Protein AF-A0A350CRC6-F1 (afdb_monomer)

Structure (mmCIF, N/CA/C/O backbone):
data_AF-A0A350CRC6-F1
#
_entry.id   AF-A0A350CRC6-F1
#
loop_
_atom_site.group_PDB
_atom_site.id
_atom_site.type_symbol
_atom_site.label_atom_id
_atom_site.label_alt_id
_atom_site.label_comp_id
_atom_site.label_asym_id
_atom_site.label_entity_id
_atom_site.label_seq_id
_atom_site.pdbx_PDB_ins_code
_atom_site.Cartn_x
_atom_site.Cartn_y
_atom_site.Cartn_z
_atom_site.occupancy
_atom_site.B_iso_or_equiv
_atom_site.auth_seq_id
_atom_site.auth_comp_id
_atom_site.auth_asym_id
_atom_site.auth_atom_id
_atom_site.pdbx_PDB_model_num
ATOM 1 N N . MET A 1 1 ? -88.390 -24.086 -0.305 1.00 42.81 1 MET A N 1
ATOM 2 C CA . MET A 1 1 ? -87.453 -24.826 0.565 1.00 42.81 1 MET A CA 1
ATOM 3 C C . MET A 1 1 ? -86.298 -23.894 0.913 1.00 42.81 1 MET A C 1
ATOM 5 O O . MET A 1 1 ? -85.610 -23.472 -0.008 1.00 42.81 1 MET A O 1
ATOM 9 N N . PRO A 1 2 ? -86.151 -23.482 2.181 1.00 53.88 2 PRO A N 1
ATOM 10 C CA . PRO A 1 2 ? -85.026 -22.681 2.658 1.00 53.88 2 PRO A CA 1
ATOM 11 C C . PRO A 1 2 ? -83.908 -23.596 3.185 1.00 53.88 2 PRO A C 1
ATOM 13 O O . PRO A 1 2 ? -84.207 -24.706 3.604 1.00 53.88 2 PRO A O 1
ATOM 16 N N . THR A 1 3 ? -82.658 -23.123 3.204 1.00 46.41 3 THR A N 1
ATOM 17 C CA . THR A 1 3 ? -81.797 -23.091 4.408 1.00 46.41 3 THR A CA 1
ATOM 18 C C . THR A 1 3 ? -80.427 -22.516 4.060 1.00 46.41 3 THR A C 1
ATOM 20 O O . THR A 1 3 ? -79.622 -23.152 3.386 1.00 46.41 3 THR A O 1
ATOM 23 N N . ALA A 1 4 ? -80.159 -21.324 4.589 1.00 49.00 4 ALA A N 1
ATOM 24 C CA . ALA A 1 4 ? -78.817 -20.873 4.919 1.00 49.00 4 ALA A CA 1
ATOM 25 C C . ALA A 1 4 ? -78.277 -21.701 6.096 1.00 49.00 4 ALA A C 1
ATOM 27 O O . ALA A 1 4 ? -79.049 -22.094 6.975 1.00 49.00 4 ALA A O 1
ATOM 28 N N . ARG A 1 5 ? -76.959 -21.917 6.161 1.00 48.06 5 ARG A N 1
ATOM 29 C CA . ARG A 1 5 ? -76.282 -22.290 7.409 1.00 48.06 5 ARG A CA 1
ATOM 30 C C . ARG A 1 5 ? -74.818 -21.855 7.388 1.00 48.06 5 ARG A C 1
ATOM 32 O O . ARG A 1 5 ? -74.027 -22.304 6.568 1.00 48.06 5 ARG A O 1
ATOM 39 N N . HIS A 1 6 ? -74.518 -20.944 8.306 1.00 45.22 6 HIS A N 1
ATOM 40 C CA . HIS A 1 6 ? -73.196 -20.453 8.662 1.00 45.22 6 HIS A CA 1
ATOM 41 C C . HIS A 1 6 ? -72.329 -21.564 9.263 1.00 45.22 6 HIS A C 1
ATOM 43 O O . HIS A 1 6 ? -72.823 -22.351 10.070 1.00 45.22 6 HIS A O 1
ATOM 49 N N . LEU A 1 7 ? -71.028 -21.540 8.968 1.00 52.78 7 LEU A N 1
ATOM 50 C CA . LEU A 1 7 ? -70.006 -22.129 9.829 1.00 52.78 7 LEU A CA 1
ATOM 51 C C . LEU A 1 7 ? -68.903 -21.098 10.089 1.00 52.78 7 LEU A C 1
ATOM 53 O O . LEU A 1 7 ? -68.236 -20.604 9.185 1.00 52.78 7 LEU A O 1
ATOM 57 N N . ILE A 1 8 ? -68.813 -20.764 11.370 1.00 52.91 8 ILE A N 1
ATOM 58 C CA . ILE A 1 8 ? -67.805 -19.980 12.078 1.00 52.91 8 ILE A CA 1
ATOM 59 C C . ILE A 1 8 ? -66.599 -20.890 12.352 1.00 52.91 8 ILE A C 1
ATOM 61 O O . ILE A 1 8 ? -66.823 -22.019 12.778 1.00 52.91 8 ILE A O 1
ATOM 65 N N . ALA A 1 9 ? -65.370 -20.391 12.167 1.00 47.06 9 ALA A N 1
ATOM 66 C CA . ALA A 1 9 ? -64.111 -20.748 12.864 1.00 47.06 9 ALA A CA 1
ATOM 67 C C . ALA A 1 9 ? -62.926 -20.311 11.974 1.00 47.06 9 ALA A C 1
ATOM 69 O O . ALA A 1 9 ? -63.007 -20.442 10.762 1.00 47.06 9 ALA A O 1
ATOM 70 N N . CYS A 1 10 ? -61.779 -19.816 12.431 1.00 43.56 10 CYS A N 1
ATOM 71 C CA . CYS A 1 10 ? -61.240 -19.529 13.753 1.00 43.56 10 CYS A CA 1
ATOM 72 C C . CYS A 1 10 ? -60.059 -18.559 13.540 1.00 43.56 10 CYS A C 1
ATOM 74 O O . CYS A 1 10 ? -59.407 -18.590 12.497 1.00 43.56 10 CYS A O 1
ATOM 76 N N . CYS A 1 11 ? -59.785 -17.720 14.538 1.00 46.03 11 CYS A N 1
ATOM 77 C CA . CYS A 1 11 ? -58.625 -16.836 14.630 1.00 46.03 11 CYS A CA 1
ATOM 78 C C . CYS A 1 11 ? -57.295 -17.508 14.259 1.00 46.03 11 CYS A C 1
ATOM 80 O O . CYS A 1 11 ? -56.948 -18.524 14.853 1.00 46.03 11 CYS A O 1
ATOM 82 N N . PHE A 1 12 ? -56.479 -16.826 13.453 1.00 49.41 12 PHE A N 1
ATOM 83 C CA . PHE A 1 12 ? -55.026 -16.841 13.629 1.00 49.41 12 PHE A CA 1
ATOM 84 C C . PHE A 1 12 ? -54.497 -15.408 13.595 1.00 49.41 12 PHE A C 1
ATOM 86 O O . PHE A 1 12 ? -54.280 -14.804 12.547 1.00 49.41 12 PHE A O 1
ATOM 93 N N . VAL A 1 13 ? -54.314 -14.858 14.795 1.00 49.09 13 VAL A N 1
ATOM 94 C CA . VAL A 1 13 ? -53.433 -13.717 15.033 1.00 49.09 13 VAL A CA 1
ATOM 95 C C . VAL A 1 13 ? -52.016 -14.218 14.783 1.00 49.09 13 VAL A C 1
ATOM 97 O O . VAL A 1 13 ? -51.554 -15.102 15.500 1.00 49.09 13 VAL A O 1
ATOM 100 N N . THR A 1 14 ? -51.324 -13.658 13.791 1.00 57.31 14 THR A N 1
ATOM 101 C CA . THR A 1 14 ? -49.872 -13.837 13.681 1.00 57.31 14 THR A CA 1
ATOM 102 C C . THR A 1 14 ? -49.213 -12.485 13.872 1.00 57.31 14 THR A C 1
ATOM 104 O O . THR A 1 14 ? -49.192 -11.632 12.990 1.00 57.31 14 THR A O 1
ATOM 107 N N . LEU A 1 15 ? -48.738 -12.294 15.097 1.00 48.31 15 LEU A N 1
ATOM 108 C CA . LEU A 1 15 ? -47.828 -11.242 15.502 1.00 48.31 15 LEU A CA 1
ATOM 109 C C . LEU A 1 15 ? -46.443 -11.598 14.928 1.00 48.31 15 LEU A C 1
ATOM 111 O O . LEU A 1 15 ? -45.866 -12.606 15.330 1.00 48.31 15 LEU A O 1
ATOM 115 N N . CYS A 1 16 ? -45.889 -10.793 14.022 1.00 45.56 16 CYS A N 1
ATOM 116 C CA . CYS A 1 16 ? -44.450 -10.813 13.749 1.00 45.56 16 CYS A CA 1
ATOM 117 C C . CYS A 1 16 ? -43.874 -9.438 14.076 1.00 45.56 16 CYS A C 1
ATOM 119 O O . CYS A 1 16 ? -44.222 -8.422 13.480 1.00 45.56 16 CYS A O 1
ATOM 121 N N . ALA A 1 17 ? -43.047 -9.448 15.113 1.00 48.53 17 ALA A N 1
ATOM 122 C CA . ALA A 1 17 ? -42.423 -8.307 15.738 1.00 48.53 17 ALA A CA 1
ATOM 123 C C . ALA A 1 17 ? -41.385 -7.622 14.834 1.00 48.53 17 ALA A C 1
ATOM 125 O O . ALA A 1 17 ? -40.714 -8.267 14.033 1.00 48.53 17 ALA A O 1
ATOM 126 N N . PHE A 1 18 ? -41.254 -6.310 15.047 1.00 42.28 18 PHE A N 1
ATOM 127 C CA . PHE A 1 18 ? -40.023 -5.516 15.020 1.00 42.28 18 PHE A CA 1
ATOM 128 C C . PHE A 1 18 ? -38.843 -6.088 14.220 1.00 42.28 18 PHE A C 1
ATOM 130 O O . PHE A 1 18 ? -38.007 -6.826 14.740 1.00 42.28 18 PHE A O 1
ATOM 137 N N . GLY A 1 19 ? -38.682 -5.598 12.991 1.00 40.09 19 GLY A N 1
ATOM 138 C CA . GLY A 1 19 ? -37.370 -5.526 12.361 1.00 40.09 19 GLY A CA 1
ATOM 139 C C . GLY A 1 19 ? -36.554 -4.420 13.023 1.00 40.09 19 GLY A C 1
ATOM 140 O O . GLY A 1 19 ? -36.492 -3.306 12.512 1.00 40.09 19 GLY A O 1
ATOM 141 N N . ALA A 1 20 ? -35.949 -4.709 14.176 1.00 43.44 20 ALA A N 1
ATOM 142 C CA . ALA A 1 20 ? -34.815 -3.928 14.642 1.00 43.44 20 ALA A CA 1
ATOM 143 C C . ALA A 1 20 ? -33.724 -4.038 13.567 1.00 43.44 20 ALA A C 1
ATOM 145 O O . ALA A 1 20 ? -33.201 -5.125 13.317 1.00 43.44 20 ALA A O 1
ATOM 146 N N . THR A 1 21 ? -33.398 -2.934 12.897 1.00 46.88 21 THR A N 1
ATOM 147 C CA . THR A 1 21 ? -32.160 -2.834 12.123 1.00 46.88 21 THR A CA 1
ATOM 148 C C . THR A 1 21 ? -31.012 -3.118 13.079 1.00 46.88 21 THR A C 1
ATOM 150 O O . THR A 1 21 ? -30.706 -2.300 13.947 1.00 46.88 21 THR A O 1
ATOM 153 N N . ALA A 1 22 ? -30.424 -4.308 12.961 1.00 45.09 22 ALA A N 1
ATOM 154 C CA . ALA A 1 22 ? -29.220 -4.665 13.688 1.00 45.09 22 ALA A CA 1
ATOM 155 C C . ALA A 1 22 ? -28.143 -3.592 13.438 1.00 45.09 22 ALA A C 1
ATOM 157 O O . ALA A 1 22 ? -28.049 -3.081 12.314 1.00 45.09 22 ALA A O 1
ATOM 158 N N . PRO A 1 23 ? -27.325 -3.240 14.447 1.00 45.81 23 PRO A N 1
ATOM 159 C CA . PRO A 1 23 ? -26.147 -2.423 14.206 1.00 45.81 23 PRO A CA 1
ATOM 160 C C . PRO A 1 23 ? -25.301 -3.099 13.124 1.00 45.81 23 PRO A C 1
ATOM 162 O O . PRO A 1 23 ? -25.180 -4.328 13.094 1.00 45.81 23 PRO A O 1
ATOM 165 N N . ALA A 1 24 ? -24.769 -2.292 12.204 1.00 48.38 24 ALA A N 1
ATOM 166 C CA . ALA A 1 24 ? -23.907 -2.761 11.129 1.00 48.38 24 ALA A CA 1
ATOM 167 C C . ALA A 1 24 ? -22.849 -3.738 11.686 1.00 48.38 24 ALA A C 1
ATOM 169 O O . ALA A 1 24 ? -22.313 -3.484 12.770 1.00 48.38 24 ALA A O 1
ATOM 170 N N . PRO A 1 25 ? -22.561 -4.857 10.992 1.00 47.09 25 PRO A N 1
ATOM 171 C CA . PRO A 1 25 ? -21.554 -5.808 11.452 1.00 47.09 25 PRO A CA 1
ATOM 172 C C . PRO A 1 25 ? -20.245 -5.061 11.707 1.00 47.09 25 PRO A C 1
ATOM 174 O O . PRO A 1 25 ? -19.912 -4.159 10.935 1.00 47.09 25 PRO A O 1
ATOM 177 N N . ALA A 1 26 ? -19.550 -5.407 12.799 1.00 48.25 26 ALA A N 1
ATOM 178 C CA . ALA A 1 26 ? -18.349 -4.695 13.225 1.00 48.25 26 ALA A CA 1
ATOM 179 C C . ALA A 1 26 ? -17.409 -4.530 12.027 1.00 48.25 26 ALA A C 1
ATOM 181 O O . ALA A 1 26 ? -17.195 -5.458 11.260 1.00 48.25 26 ALA A O 1
ATOM 182 N N . ALA A 1 27 ? -16.934 -3.320 11.784 1.00 55.94 27 ALA A N 1
ATOM 183 C CA . ALA A 1 27 ? -15.972 -3.092 10.723 1.00 55.94 27 ALA A CA 1
ATOM 184 C C . ALA A 1 27 ? -14.705 -3.922 10.990 1.00 55.94 27 ALA A C 1
ATOM 186 O O . ALA A 1 27 ? -14.343 -4.158 12.143 1.00 55.94 27 ALA A O 1
ATOM 187 N N . GLU A 1 28 ? -14.012 -4.356 9.940 1.00 67.06 28 GLU A N 1
ATOM 188 C CA . GLU A 1 28 ? -12.645 -4.842 10.115 1.00 67.06 28 GLU A CA 1
ATOM 189 C C . GLU A 1 28 ? -11.791 -3.669 10.604 1.00 67.06 28 GLU A C 1
ATOM 191 O O . GLU A 1 28 ? -11.763 -2.605 9.974 1.00 67.06 28 GLU A O 1
ATOM 196 N N . TRP A 1 29 ? -11.172 -3.840 11.772 1.00 78.38 29 TRP A N 1
ATOM 197 C CA . TRP A 1 29 ? -10.333 -2.824 12.392 1.00 78.38 29 TRP A CA 1
ATOM 198 C C . TRP A 1 29 ? -8.881 -3.214 12.223 1.00 78.38 29 TRP A C 1
ATOM 200 O O . TRP A 1 29 ? -8.439 -4.253 12.713 1.00 78.38 29 TRP A O 1
ATOM 210 N N . VAL A 1 30 ? -8.130 -2.350 11.553 1.00 86.50 30 VAL A N 1
ATOM 211 C CA . VAL A 1 30 ? -6.687 -2.511 11.416 1.00 86.50 30 VAL A CA 1
ATOM 212 C C . VAL A 1 30 ? -6.004 -1.485 12.301 1.00 86.50 30 VAL A C 1
ATOM 214 O O . VAL A 1 30 ? -6.309 -0.294 12.260 1.00 86.50 30 VAL A O 1
ATOM 217 N N . SER A 1 31 ? -5.083 -1.957 13.135 1.00 93.25 31 SER A N 1
ATOM 218 C CA . SER A 1 31 ? -4.251 -1.109 13.985 1.00 9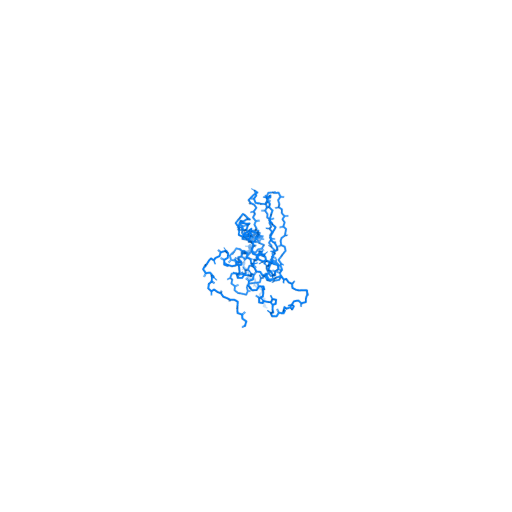3.25 31 SER A CA 1
ATOM 219 C C . SER A 1 31 ? -3.501 -0.094 13.125 1.00 93.25 31 SER A C 1
ATOM 221 O O . SER A 1 31 ? -2.698 -0.464 12.261 1.00 93.25 31 SER A O 1
ATOM 223 N N . TYR A 1 32 ? -3.730 1.199 13.372 1.00 95.38 32 TYR A N 1
ATOM 224 C CA . TYR A 1 32 ? -2.997 2.244 12.663 1.00 95.38 32 TYR A CA 1
ATOM 225 C C . TYR A 1 32 ? -1.496 2.151 12.951 1.00 95.38 32 TYR A C 1
ATOM 227 O O . TYR A 1 32 ? -0.689 2.426 12.069 1.00 95.38 32 TYR A O 1
ATOM 235 N N . ARG A 1 33 ? -1.093 1.721 14.156 1.00 95.81 33 ARG A N 1
ATOM 236 C CA . ARG A 1 33 ? 0.327 1.553 14.500 1.00 95.81 33 ARG A CA 1
ATOM 237 C C . ARG A 1 33 ? 0.999 0.483 13.656 1.00 95.81 33 ARG A C 1
ATOM 239 O O . ARG A 1 33 ? 2.136 0.686 13.232 1.00 95.81 33 ARG A O 1
ATOM 246 N N . ASP A 1 34 ? 0.315 -0.625 13.405 1.00 95.25 34 ASP A N 1
ATOM 247 C CA . ASP A 1 34 ? 0.878 -1.716 12.610 1.00 95.25 34 ASP A CA 1
ATOM 248 C C . ASP A 1 34 ? 0.919 -1.340 11.129 1.00 95.25 34 ASP A C 1
ATOM 250 O O . ASP A 1 34 ? 1.958 -1.509 10.488 1.00 95.25 34 ASP A O 1
ATOM 254 N N . ALA A 1 35 ? -0.137 -0.695 10.620 1.00 95.50 35 ALA A N 1
ATOM 255 C CA . ALA A 1 35 ? -0.120 -0.099 9.286 1.00 95.50 35 ALA A CA 1
ATOM 256 C C . ALA A 1 35 ? 1.008 0.940 9.147 1.00 95.50 35 ALA A C 1
ATOM 258 O O . ALA A 1 35 ? 1.782 0.882 8.198 1.00 95.50 35 ALA A O 1
ATOM 259 N N . TYR A 1 36 ? 1.180 1.834 10.125 1.00 96.81 36 TYR A N 1
ATOM 260 C CA . TYR A 1 36 ? 2.248 2.835 10.145 1.00 96.81 36 TYR A CA 1
ATOM 261 C C . TYR A 1 36 ? 3.629 2.188 10.103 1.00 96.81 36 TYR A C 1
ATOM 263 O O . TYR A 1 36 ? 4.471 2.580 9.296 1.00 96.81 36 TYR A O 1
ATOM 271 N N . ARG A 1 37 ? 3.867 1.176 10.945 1.00 95.81 37 ARG A N 1
ATOM 272 C CA . ARG A 1 37 ? 5.136 0.438 10.969 1.00 95.81 37 ARG A CA 1
ATOM 273 C C . ARG A 1 37 ? 5.424 -0.230 9.632 1.00 95.81 37 ARG A C 1
ATOM 275 O O . ARG A 1 37 ? 6.575 -0.211 9.218 1.00 95.81 37 ARG A O 1
ATOM 282 N N . ALA A 1 38 ? 4.410 -0.771 8.962 1.00 94.81 38 ALA A N 1
ATOM 283 C CA . ALA A 1 38 ? 4.569 -1.388 7.651 1.00 94.81 38 ALA A CA 1
ATOM 284 C C . ALA A 1 38 ? 4.795 -0.349 6.534 1.00 94.81 38 ALA A C 1
ATOM 286 O O . ALA A 1 38 ? 5.636 -0.549 5.660 1.00 94.81 38 ALA A O 1
ATOM 287 N N . MET A 1 39 ? 4.093 0.787 6.579 1.00 96.12 39 MET A N 1
ATOM 288 C CA . MET A 1 39 ? 4.169 1.836 5.556 1.00 96.12 39 MET A CA 1
ATOM 289 C C . MET A 1 39 ? 5.456 2.668 5.648 1.00 96.12 39 MET A C 1
ATOM 291 O O . MET A 1 39 ? 6.053 2.980 4.617 1.00 96.12 39 MET A O 1
ATOM 295 N N . VAL A 1 40 ? 5.936 2.979 6.861 1.00 96.69 40 VAL A N 1
ATOM 296 C CA . VAL A 1 40 ? 7.129 3.826 7.078 1.00 96.69 40 VAL A CA 1
ATOM 297 C C . VAL A 1 40 ? 8.423 3.187 6.558 1.00 96.69 40 VAL A C 1
ATOM 299 O O . VAL A 1 40 ? 9.415 3.881 6.349 1.00 96.69 40 VAL A O 1
ATOM 302 N N . VAL A 1 41 ? 8.439 1.870 6.326 1.00 96.56 41 VAL A N 1
ATOM 303 C CA . VAL A 1 41 ? 9.603 1.169 5.758 1.00 96.56 41 VAL A CA 1
ATOM 304 C C . VAL A 1 41 ? 9.948 1.706 4.368 1.00 96.56 41 VAL A C 1
ATOM 306 O O . VAL A 1 41 ? 11.124 1.877 4.059 1.00 96.56 41 VAL A O 1
ATOM 309 N N . PHE A 1 42 ? 8.941 2.047 3.560 1.00 97.44 42 PHE A N 1
ATOM 310 C CA . PHE A 1 42 ? 9.143 2.667 2.247 1.00 97.44 42 PHE A CA 1
ATOM 311 C C . PHE A 1 42 ? 9.760 4.069 2.346 1.00 97.44 42 PHE A C 1
ATOM 313 O O . PHE A 1 42 ? 10.580 4.456 1.514 1.00 97.44 42 PHE A O 1
ATOM 320 N N . GLU A 1 43 ? 9.443 4.818 3.404 1.00 95.69 43 GLU A N 1
ATOM 321 C CA . GLU A 1 43 ? 10.075 6.119 3.638 1.00 95.69 43 GLU A CA 1
ATOM 322 C C . GLU A 1 43 ? 11.537 6.003 4.047 1.00 95.69 43 GLU A C 1
ATOM 324 O O . GLU A 1 43 ? 12.358 6.819 3.636 1.00 95.69 43 GLU A O 1
ATOM 329 N N . LYS A 1 44 ? 11.872 4.950 4.794 1.00 96.81 44 LYS A N 1
ATOM 330 C CA . LYS A 1 44 ? 13.243 4.650 5.224 1.00 96.81 44 LYS A CA 1
ATOM 331 C C . LYS A 1 44 ? 14.107 4.032 4.126 1.00 96.81 44 LYS A C 1
ATOM 333 O O . LYS A 1 44 ? 15.322 3.943 4.297 1.00 96.81 44 LYS A O 1
ATOM 338 N N . TYR A 1 45 ? 13.508 3.582 3.026 1.00 97.69 45 TYR A N 1
ATOM 339 C CA . TYR A 1 45 ? 14.250 3.024 1.906 1.00 97.69 45 TYR A CA 1
ATOM 340 C C . TYR A 1 45 ? 15.079 4.117 1.222 1.00 97.69 45 TYR A C 1
ATOM 342 O O . TYR A 1 45 ? 14.534 5.058 0.651 1.00 97.69 45 TYR A O 1
ATOM 350 N N . GLY A 1 46 ? 16.405 3.976 1.284 1.00 97.56 46 GLY A N 1
ATOM 351 C CA . GLY A 1 46 ? 17.357 4.931 0.706 1.00 97.56 46 GLY A CA 1
ATOM 352 C C . GLY A 1 46 ? 17.665 4.719 -0.779 1.00 97.56 46 GLY A C 1
ATOM 353 O O . GLY A 1 46 ? 18.498 5.436 -1.324 1.00 97.56 46 GLY A O 1
ATOM 354 N N . GLY A 1 47 ? 17.055 3.721 -1.428 1.00 97.75 47 GLY A N 1
ATOM 355 C CA . GLY A 1 47 ? 17.228 3.494 -2.863 1.00 97.75 47 GLY A CA 1
ATOM 356 C C . GLY A 1 47 ? 16.290 4.348 -3.727 1.00 97.75 47 GLY A C 1
ATOM 357 O O . GLY A 1 47 ? 15.438 5.072 -3.203 1.00 97.75 47 GLY A O 1
ATOM 358 N N . PRO A 1 48 ? 16.418 4.269 -5.064 1.00 97.44 48 PRO A N 1
ATOM 359 C CA . PRO A 1 48 ? 15.572 5.032 -5.973 1.00 97.44 48 PRO A CA 1
ATOM 360 C C . PRO A 1 48 ? 14.103 4.616 -5.840 1.00 97.44 48 PRO A C 1
ATOM 362 O O . PRO A 1 48 ? 13.778 3.431 -5.904 1.00 97.44 48 PRO A O 1
ATOM 365 N N . LYS A 1 49 ? 13.221 5.604 -5.670 1.00 96.62 49 LYS A N 1
ATOM 366 C CA . LYS A 1 49 ? 11.768 5.411 -5.551 1.00 96.62 49 LYS A CA 1
ATOM 367 C C . LYS A 1 49 ? 10.951 6.423 -6.361 1.00 96.62 49 LYS A C 1
ATOM 369 O O . LYS A 1 49 ? 9.789 6.657 -6.074 1.00 96.62 49 LYS A O 1
ATOM 374 N N . ASN A 1 50 ? 11.562 7.057 -7.361 1.00 96.19 50 ASN A N 1
ATOM 375 C CA . ASN A 1 50 ? 10.940 8.103 -8.180 1.00 96.19 50 ASN A CA 1
ATOM 376 C C . ASN A 1 50 ? 10.043 7.570 -9.310 1.00 96.19 50 ASN A C 1
ATOM 378 O O . ASN A 1 50 ? 9.493 8.376 -10.050 1.00 96.19 50 ASN A O 1
ATOM 382 N N . GLN A 1 51 ? 9.928 6.249 -9.471 1.00 96.94 51 GLN A N 1
ATOM 383 C CA . GLN A 1 51 ? 9.014 5.591 -10.419 1.00 96.94 51 GLN A CA 1
ATOM 384 C C . GLN A 1 51 ? 7.967 4.716 -9.717 1.00 96.94 51 GLN A C 1
ATOM 386 O O . GLN A 1 51 ? 7.106 4.117 -10.362 1.00 96.94 51 GLN A O 1
ATOM 391 N N . ILE A 1 52 ? 8.038 4.620 -8.390 1.00 97.25 52 ILE A N 1
ATOM 392 C CA . ILE A 1 52 ? 7.171 3.774 -7.579 1.00 97.25 52 ILE A CA 1
ATOM 393 C C . ILE A 1 52 ? 6.583 4.571 -6.425 1.00 97.25 52 ILE A C 1
ATOM 395 O O . ILE A 1 52 ? 7.090 5.607 -6.014 1.00 97.25 52 ILE A O 1
ATOM 399 N N . GLN A 1 53 ? 5.495 4.062 -5.882 1.00 96.69 53 GLN A N 1
ATOM 400 C CA . GLN A 1 53 ? 4.770 4.668 -4.778 1.00 96.69 53 GLN A CA 1
ATOM 401 C C . GLN A 1 53 ? 4.192 3.567 -3.897 1.00 96.69 53 GLN A C 1
ATOM 403 O O . GLN A 1 53 ? 3.857 2.483 -4.386 1.00 96.69 53 GLN A O 1
ATOM 408 N N . ASN A 1 54 ? 4.068 3.859 -2.605 1.00 97.12 54 ASN A N 1
ATOM 409 C CA . ASN A 1 54 ? 3.471 2.961 -1.629 1.00 97.12 54 ASN A CA 1
ATOM 410 C C . ASN A 1 54 ? 2.089 3.470 -1.219 1.00 97.12 54 ASN A C 1
ATOM 412 O O . ASN A 1 54 ? 1.931 4.628 -0.839 1.00 97.12 54 ASN A O 1
ATOM 416 N N . HIS A 1 55 ? 1.106 2.580 -1.259 1.00 96.69 55 HIS A N 1
ATOM 417 C CA . HIS A 1 55 ? -0.278 2.849 -0.879 1.00 96.69 55 HIS A CA 1
ATOM 418 C C . HIS A 1 55 ? -0.757 1.830 0.132 1.00 96.69 55 HIS A C 1
ATOM 420 O O . HIS A 1 55 ? -0.217 0.729 0.232 1.00 96.69 55 HIS A O 1
ATOM 426 N N . LEU A 1 56 ? -1.824 2.170 0.839 1.00 95.94 56 LEU A N 1
ATOM 427 C CA . LEU A 1 56 ? -2.612 1.171 1.533 1.00 95.94 56 LEU A CA 1
ATOM 428 C C . LEU A 1 56 ? -3.660 0.630 0.560 1.00 95.94 56 LEU A C 1
ATOM 430 O O . LEU A 1 56 ? -4.351 1.407 -0.093 1.00 95.94 56 LEU A O 1
ATOM 434 N N . GLN A 1 57 ? -3.772 -0.688 0.447 1.00 95.56 57 GLN A N 1
ATOM 435 C CA . GLN A 1 57 ? -4.748 -1.344 -0.413 1.00 95.56 57 GLN A CA 1
ATOM 436 C C . GLN A 1 57 ? -5.714 -2.178 0.420 1.00 95.56 57 GLN A C 1
ATOM 438 O O . GLN A 1 57 ? -5.290 -3.075 1.150 1.00 95.56 57 GLN A O 1
ATOM 443 N N . VAL A 1 58 ? -7.005 -1.916 0.237 1.00 94.06 58 VAL A N 1
ATOM 444 C CA . VAL A 1 58 ? -8.102 -2.799 0.624 1.00 94.06 58 VAL A CA 1
ATOM 445 C C . VAL A 1 58 ? -8.331 -3.776 -0.523 1.00 94.06 58 VAL A C 1
ATOM 447 O O . VAL A 1 58 ? -8.676 -3.375 -1.633 1.00 94.06 58 VAL A O 1
ATOM 450 N N . ALA A 1 59 ? -8.108 -5.062 -0.276 1.00 91.69 59 ALA A N 1
ATOM 451 C CA . ALA A 1 59 ? -8.288 -6.113 -1.269 1.00 91.69 59 ALA A CA 1
ATOM 452 C C . ALA A 1 59 ? -9.293 -7.151 -0.758 1.00 91.69 59 ALA A C 1
ATOM 454 O O . ALA A 1 59 ? -9.215 -7.526 0.411 1.00 91.69 59 ALA A O 1
ATOM 455 N N . PRO A 1 60 ? -10.216 -7.649 -1.595 1.00 91.00 60 PRO A N 1
ATOM 456 C CA . PRO A 1 60 ? -11.065 -8.759 -1.200 1.00 91.00 60 PRO A CA 1
ATOM 457 C C . PRO A 1 60 ? -10.248 -10.037 -0.980 1.00 91.00 60 PRO A C 1
ATOM 459 O O . PRO A 1 60 ? -9.289 -10.303 -1.706 1.00 91.00 60 PRO A O 1
ATOM 462 N N . LEU A 1 61 ? -10.639 -10.840 0.009 1.00 88.56 61 LEU A N 1
ATOM 463 C CA . LEU A 1 61 ? -10.000 -12.128 0.305 1.00 88.56 61 LEU A CA 1
ATOM 464 C C . LEU A 1 61 ? -10.428 -13.232 -0.667 1.00 88.56 61 LEU A C 1
ATOM 466 O O . LEU A 1 61 ? -9.672 -14.168 -0.908 1.00 88.56 61 LEU A O 1
ATOM 470 N N . THR A 1 62 ? -11.633 -13.122 -1.228 1.00 86.31 62 THR A N 1
ATOM 471 C CA . THR A 1 62 ? -12.174 -14.059 -2.220 1.00 86.31 62 THR A CA 1
ATOM 472 C C . THR A 1 62 ? -12.469 -13.315 -3.525 1.00 86.31 62 THR A C 1
ATOM 474 O O . THR A 1 62 ? -13.003 -12.202 -3.473 1.00 86.31 62 THR A O 1
ATOM 477 N N . PRO A 1 63 ? -12.155 -13.895 -4.700 1.00 84.00 63 PRO A N 1
ATOM 478 C CA . PRO A 1 63 ? -12.545 -13.324 -5.986 1.00 84.00 63 PRO A CA 1
ATOM 479 C C . PRO A 1 63 ? -14.061 -13.079 -6.079 1.00 84.00 63 PRO A C 1
ATOM 481 O O . PRO A 1 63 ? -14.852 -13.831 -5.519 1.00 84.00 63 PRO A O 1
ATOM 484 N N . GLY A 1 64 ? -14.471 -12.037 -6.807 1.00 82.38 64 GLY A N 1
ATOM 485 C CA . GLY A 1 64 ? -15.887 -11.717 -7.048 1.00 82.38 64 GLY A CA 1
ATOM 486 C C . GLY A 1 64 ? -16.560 -10.849 -5.978 1.00 82.38 64 GLY A C 1
ATOM 487 O O . GLY A 1 64 ? -17.680 -10.391 -6.184 1.00 82.38 64 GLY A O 1
ATOM 488 N N . VAL A 1 65 ? -15.885 -10.562 -4.863 1.00 86.00 65 VAL A N 1
ATOM 489 C CA . VAL A 1 65 ? -16.371 -9.594 -3.871 1.00 86.00 65 VAL A CA 1
ATOM 490 C C . VAL A 1 65 ? -16.067 -8.167 -4.349 1.00 86.00 65 VAL A C 1
ATOM 492 O O . VAL A 1 65 ? -14.916 -7.821 -4.612 1.00 86.00 65 VAL A O 1
ATOM 495 N N . SER A 1 66 ? -17.108 -7.337 -4.457 1.00 85.88 66 SER A N 1
ATOM 496 C CA . SER A 1 66 ? -17.000 -5.956 -4.946 1.00 85.88 66 SER A CA 1
ATOM 497 C C . SER A 1 66 ? -16.441 -4.990 -3.892 1.00 85.88 66 SER A C 1
ATOM 499 O O . SER A 1 66 ? -16.771 -5.077 -2.707 1.00 85.88 66 SER A O 1
ATOM 501 N N . LEU A 1 67 ? -15.630 -4.031 -4.352 1.00 88.06 67 LEU A N 1
ATOM 502 C CA . LEU A 1 67 ? -15.152 -2.872 -3.585 1.00 88.06 67 LEU A CA 1
ATOM 503 C C . LEU A 1 67 ? -16.054 -1.638 -3.746 1.00 88.06 67 LEU A C 1
ATOM 505 O O . LEU A 1 67 ? -15.791 -0.601 -3.139 1.00 88.06 67 LEU A O 1
ATOM 509 N N . GLU A 1 68 ? -17.114 -1.723 -4.549 1.00 88.00 68 GLU A N 1
ATOM 510 C CA . GLU A 1 68 ? -18.017 -0.600 -4.786 1.00 88.00 68 GLU A CA 1
ATOM 511 C C . GLU A 1 68 ? -18.594 -0.077 -3.466 1.00 88.00 68 GLU A C 1
ATOM 513 O O . GLU A 1 68 ? -19.095 -0.849 -2.648 1.00 88.00 68 GLU A O 1
ATOM 518 N N . GLY A 1 69 ? -18.474 1.235 -3.237 1.00 87.44 69 GLY A N 1
ATOM 519 C CA . GLY A 1 69 ? -18.906 1.927 -2.018 1.00 87.44 69 GLY A CA 1
ATOM 520 C C . GLY A 1 69 ? -18.078 1.628 -0.758 1.00 87.44 69 GLY A C 1
ATOM 521 O O . GLY A 1 69 ? -18.487 2.035 0.337 1.00 87.44 69 GLY A O 1
ATOM 522 N N . ALA A 1 70 ? -16.974 0.880 -0.870 1.00 89.75 70 ALA A N 1
ATOM 523 C CA . ALA A 1 70 ? -16.064 0.652 0.245 1.00 89.75 70 ALA A CA 1
ATOM 524 C C . ALA A 1 70 ? -15.370 1.966 0.634 1.00 89.75 70 ALA A C 1
ATOM 526 O O . ALA A 1 70 ? -14.918 2.727 -0.218 1.00 89.75 70 ALA A O 1
ATOM 527 N N . GLN A 1 71 ? -15.302 2.237 1.932 1.00 92.06 71 GLN A N 1
ATOM 528 C CA . GLN A 1 71 ? -14.688 3.429 2.506 1.00 92.06 71 GLN A CA 1
ATOM 529 C C . GLN A 1 71 ? -13.844 3.017 3.698 1.00 92.06 71 GLN A C 1
ATOM 531 O O . GLN A 1 71 ? -14.316 2.297 4.585 1.00 92.06 71 GLN A O 1
ATOM 536 N N . LEU A 1 72 ? -12.605 3.495 3.711 1.00 94.62 72 LEU A N 1
ATOM 537 C CA . LEU A 1 72 ? -11.682 3.310 4.813 1.00 94.62 72 LEU A CA 1
ATOM 538 C C . LEU A 1 72 ? -11.618 4.612 5.610 1.00 94.62 72 LEU A C 1
ATOM 540 O O . LEU A 1 72 ? -11.372 5.673 5.052 1.00 94.62 72 LEU A O 1
ATOM 544 N N . THR A 1 73 ? -11.838 4.545 6.916 1.00 95.62 73 THR A N 1
ATOM 545 C CA . THR A 1 73 ? -11.766 5.716 7.798 1.00 95.62 73 THR A CA 1
ATOM 546 C C . THR A 1 73 ? -10.662 5.516 8.821 1.00 95.62 73 THR A C 1
ATOM 548 O O . THR A 1 73 ? -10.616 4.487 9.486 1.00 95.62 73 THR A O 1
ATOM 551 N N . LEU A 1 74 ? -9.793 6.507 8.992 1.00 96.00 74 LEU A N 1
ATOM 552 C CA . LEU A 1 74 ? -8.922 6.596 10.157 1.00 96.00 74 LEU A CA 1
ATOM 553 C C . LEU A 1 74 ? -9.717 7.186 11.324 1.00 96.00 74 LEU A C 1
ATOM 555 O O . LEU A 1 74 ? -10.193 8.315 11.226 1.00 96.00 74 LEU A O 1
ATOM 559 N N . SER A 1 75 ? -9.845 6.437 12.414 1.00 95.25 75 SER A N 1
ATOM 560 C CA . SER A 1 75 ? -10.598 6.812 13.609 1.00 95.25 75 SER A CA 1
ATOM 561 C C . SER A 1 75 ? -9.721 6.701 14.856 1.00 95.25 75 SER A C 1
ATOM 563 O O . SER A 1 75 ? -9.299 5.614 15.251 1.00 95.25 75 SER A O 1
ATOM 565 N N . GLY A 1 76 ? -9.419 7.841 15.467 1.00 92.81 76 GLY A N 1
ATOM 566 C CA . GLY A 1 76 ? -8.735 7.986 16.749 1.00 92.81 76 GLY A CA 1
ATOM 567 C C . GLY A 1 76 ? -9.500 8.945 17.661 1.00 92.81 76 GLY A C 1
ATOM 568 O O . GLY A 1 76 ? -10.564 9.442 17.299 1.00 92.81 76 GLY A O 1
ATOM 569 N N . LYS A 1 77 ? -8.952 9.237 18.844 1.00 90.81 77 LYS A N 1
ATOM 570 C CA . LYS A 1 77 ? -9.629 10.084 19.845 1.00 90.81 77 LYS A CA 1
ATOM 571 C C . LYS A 1 77 ? -9.869 11.509 19.348 1.00 90.81 77 LYS A C 1
ATOM 573 O O . LYS A 1 77 ? -10.943 12.054 19.571 1.00 90.81 77 LYS A O 1
ATOM 578 N N . ALA A 1 78 ? -8.872 12.090 18.682 1.00 84.19 78 ALA A N 1
ATOM 579 C CA . ALA A 1 78 ? -8.935 13.449 18.140 1.00 84.19 78 ALA A CA 1
ATOM 580 C C . ALA A 1 78 ? -8.839 13.497 16.604 1.00 84.19 78 ALA A C 1
ATOM 582 O O . ALA A 1 78 ? -8.745 14.573 16.022 1.00 84.19 78 ALA A O 1
ATOM 583 N N . THR A 1 79 ? -8.818 12.340 15.933 1.00 84.25 79 THR A N 1
ATOM 584 C CA . THR A 1 79 ? -8.592 12.245 14.484 1.00 84.25 79 THR A CA 1
ATOM 585 C C . THR A 1 79 ? -9.691 11.413 13.841 1.00 84.25 79 THR A C 1
ATOM 587 O O . THR A 1 79 ? -9.812 10.227 14.135 1.00 84.25 79 THR A O 1
ATOM 590 N N . GLN A 1 80 ? -10.455 12.008 12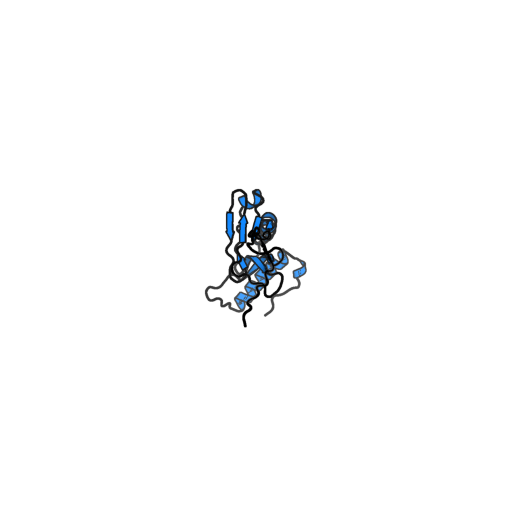.929 1.00 93.06 80 GLN A N 1
ATOM 591 C CA . GLN A 1 80 ? -11.369 11.279 12.056 1.00 93.06 80 GLN A CA 1
ATOM 592 C C . GLN A 1 80 ? -11.141 11.729 10.618 1.00 93.06 80 GLN A C 1
ATOM 594 O O . GLN A 1 80 ? -11.443 12.866 10.262 1.00 93.06 80 GLN A O 1
ATOM 599 N N . VAL A 1 81 ? -10.557 10.852 9.803 1.00 94.81 81 VAL A N 1
ATOM 600 C CA . VAL A 1 81 ? -10.165 11.173 8.426 1.00 94.81 81 VAL A CA 1
ATOM 601 C C . VAL A 1 81 ? -10.705 10.101 7.496 1.00 94.81 81 VAL A C 1
ATOM 603 O O . VAL A 1 81 ? -10.406 8.920 7.665 1.00 94.81 81 VAL A O 1
ATOM 606 N N . ASN A 1 82 ? -11.490 10.513 6.504 1.00 95.06 82 ASN A N 1
ATOM 607 C CA . ASN A 1 82 ? -11.896 9.628 5.421 1.00 95.06 82 ASN A CA 1
ATOM 608 C C . ASN A 1 82 ? -10.710 9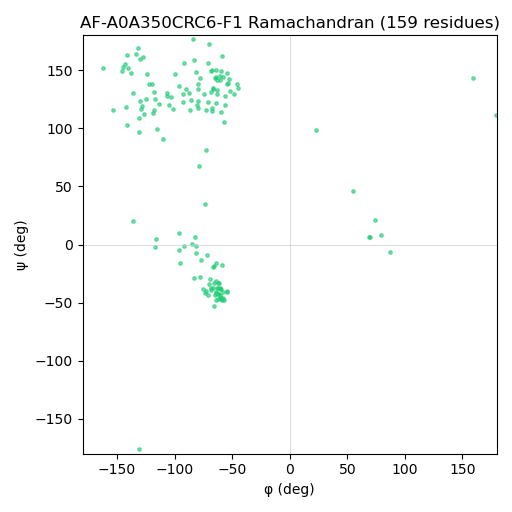.405 4.470 1.00 95.06 82 ASN A C 1
ATOM 610 O O . ASN A 1 82 ? -10.081 10.370 4.033 1.00 95.06 82 ASN A O 1
ATOM 614 N N . LEU A 1 83 ? -10.419 8.147 4.155 1.00 95.50 83 LEU A N 1
ATOM 615 C CA . LEU A 1 83 ? -9.372 7.726 3.230 1.00 95.50 83 LEU A CA 1
ATOM 616 C C . LEU A 1 83 ? -10.058 7.164 1.972 1.00 95.50 83 LEU A C 1
ATOM 618 O O . LEU A 1 83 ? -10.421 5.982 1.946 1.00 95.50 83 LEU A O 1
ATOM 622 N N . PRO A 1 84 ? -10.326 8.009 0.958 1.00 93.88 84 PRO A N 1
ATOM 623 C CA . PRO A 1 84 ? -11.055 7.585 -0.228 1.00 93.88 84 PRO A CA 1
ATOM 624 C C . PRO A 1 84 ? -10.271 6.513 -0.985 1.00 93.88 84 PRO A C 1
ATOM 626 O O . PRO A 1 84 ? -9.073 6.654 -1.227 1.00 93.88 84 PRO A O 1
ATOM 629 N N . LEU A 1 85 ? -10.968 5.445 -1.367 1.00 94.38 85 LEU A N 1
ATOM 630 C CA . LEU A 1 85 ? -10.391 4.352 -2.137 1.00 94.38 85 LEU A CA 1
ATOM 631 C C . LEU A 1 85 ? -10.540 4.631 -3.634 1.00 94.38 85 LEU A C 1
ATOM 633 O O . LEU A 1 85 ? -11.620 4.990 -4.103 1.00 94.38 85 LEU A O 1
ATOM 637 N N . ASP A 1 86 ? -9.461 4.431 -4.383 1.00 92.56 86 ASP A N 1
ATOM 638 C CA . ASP A 1 86 ? -9.505 4.383 -5.841 1.00 92.56 86 ASP A CA 1
ATOM 639 C C . ASP A 1 86 ? -10.218 3.098 -6.334 1.00 92.56 86 ASP A C 1
ATOM 641 O O . ASP A 1 86 ? -10.513 2.200 -5.535 1.00 92.56 86 ASP A O 1
ATOM 645 N N . PRO A 1 87 ? -10.483 2.948 -7.646 1.00 90.75 87 PRO A N 1
ATOM 646 C CA . PRO A 1 87 ? -11.144 1.753 -8.183 1.00 90.75 87 PRO A CA 1
ATOM 647 C C . PRO A 1 87 ? -10.415 0.423 -7.914 1.00 90.75 87 PRO A C 1
ATOM 649 O O . PRO A 1 87 ? -11.019 -0.641 -8.023 1.00 90.75 87 PRO A O 1
ATOM 652 N N . LEU A 1 88 ? -9.126 0.461 -7.561 1.00 90.81 88 LEU A N 1
ATOM 653 C CA . LEU A 1 88 ? -8.317 -0.706 -7.192 1.00 90.81 88 LEU A CA 1
ATOM 654 C C . LEU A 1 88 ? -8.249 -0.917 -5.668 1.00 90.81 88 LEU A C 1
ATOM 656 O O . LEU A 1 88 ? -7.454 -1.739 -5.190 1.00 90.81 88 LEU A O 1
ATOM 660 N N . GLY A 1 89 ? -9.057 -0.176 -4.906 1.00 93.69 89 GLY A N 1
ATOM 661 C CA . GLY A 1 89 ? -9.112 -0.234 -3.451 1.00 93.69 89 GLY A CA 1
ATOM 662 C C . GLY A 1 89 ? -7.920 0.429 -2.768 1.00 93.69 89 GLY A C 1
ATOM 663 O O . GLY A 1 89 ? -7.607 0.072 -1.634 1.00 93.69 89 GLY A O 1
ATOM 664 N N . ARG A 1 90 ? -7.196 1.328 -3.442 1.00 95.19 90 ARG A N 1
ATOM 665 C CA . ARG A 1 90 ? -5.976 1.954 -2.911 1.00 95.19 90 ARG A CA 1
ATOM 666 C C . ARG A 1 90 ? -6.254 3.348 -2.367 1.00 95.19 90 ARG A C 1
ATOM 668 O O . ARG A 1 90 ? -7.055 4.087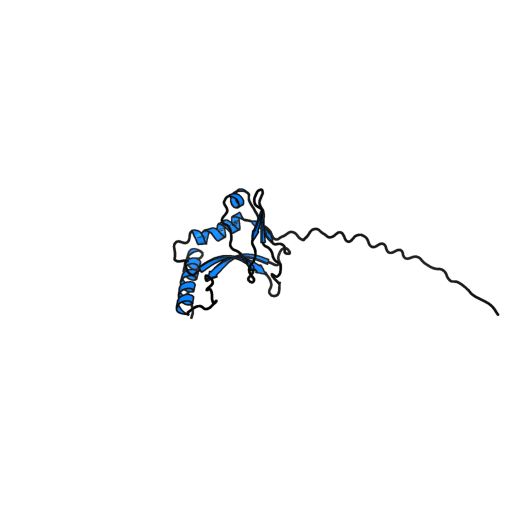 -2.924 1.00 95.19 90 ARG A O 1
ATOM 675 N N . THR A 1 91 ? -5.528 3.723 -1.325 1.00 96.00 91 THR A N 1
ATOM 676 C CA . THR A 1 91 ? -5.482 5.085 -0.787 1.00 96.00 91 THR A CA 1
ATOM 677 C C . THR A 1 91 ? -4.059 5.428 -0.369 1.00 96.00 91 THR A C 1
ATOM 679 O O . THR A 1 91 ? -3.292 4.554 0.057 1.00 96.00 91 THR A O 1
ATOM 682 N N . SER A 1 92 ? -3.722 6.715 -0.412 1.00 94.50 92 SER A N 1
ATOM 683 C CA . SER A 1 92 ? -2.536 7.209 0.279 1.00 94.50 92 SER A CA 1
ATOM 684 C C . SER A 1 92 ? -2.702 7.005 1.789 1.00 94.50 92 SER A C 1
ATOM 686 O O . SER A 1 92 ? -3.800 7.140 2.340 1.00 94.50 92 SER A O 1
ATOM 688 N N . PHE A 1 93 ? -1.614 6.629 2.462 1.00 95.62 93 PHE A N 1
ATOM 689 C CA . PHE A 1 93 ? -1.600 6.438 3.909 1.00 95.62 93 PHE A CA 1
ATOM 690 C C . PHE A 1 93 ? -0.953 7.649 4.589 1.00 95.62 93 PHE A C 1
ATOM 692 O O . PHE A 1 93 ? 0.236 7.895 4.372 1.00 95.62 93 PHE A O 1
ATOM 699 N N . PRO A 1 94 ? -1.687 8.412 5.414 1.00 94.44 94 PRO A N 1
ATOM 700 C CA . PRO A 1 94 ? -1.129 9.592 6.053 1.00 94.44 94 PRO A CA 1
ATOM 701 C C . PRO A 1 94 ? -0.284 9.177 7.267 1.00 94.44 94 PRO A C 1
ATOM 703 O O . PRO A 1 94 ? -0.807 8.617 8.224 1.00 94.44 94 PRO A O 1
ATOM 706 N N . LEU A 1 95 ? 1.021 9.468 7.251 1.00 94.81 95 LEU A N 1
ATOM 707 C CA . LEU A 1 95 ? 1.950 9.187 8.359 1.00 94.81 95 LEU A CA 1
ATOM 708 C C . LEU A 1 95 ? 1.820 10.236 9.481 1.00 94.81 95 LEU A C 1
ATOM 710 O O . LEU A 1 95 ? 2.716 11.037 9.736 1.00 94.81 95 LEU A O 1
ATOM 714 N N . LEU A 1 96 ? 0.676 10.238 10.159 1.00 94.81 96 LEU A N 1
ATOM 715 C CA . LEU A 1 96 ? 0.344 11.142 11.260 1.00 94.81 96 LEU A CA 1
ATOM 716 C C . LEU A 1 96 ? 0.860 10.616 12.603 1.00 94.81 96 LEU A C 1
ATOM 718 O O . LEU A 1 96 ? 0.480 9.528 13.048 1.00 94.81 96 LEU A O 1
ATOM 722 N N . LYS A 1 97 ? 1.660 11.435 13.294 1.00 93.06 97 LYS A N 1
ATOM 723 C CA . LYS A 1 97 ? 2.119 11.152 14.661 1.00 93.06 97 LYS A CA 1
ATOM 724 C C . LYS A 1 97 ? 0.964 11.114 15.669 1.00 93.06 97 LYS A C 1
ATOM 726 O O . LYS A 1 97 ? 0.927 10.207 16.490 1.00 93.06 97 LYS A O 1
ATOM 731 N N . ALA A 1 98 ? 0.000 12.033 15.571 1.00 94.06 98 ALA A N 1
ATOM 732 C CA . ALA A 1 98 ? -1.145 12.085 16.486 1.00 94.06 98 ALA A CA 1
ATOM 733 C C . ALA A 1 98 ? -1.972 10.786 16.454 1.00 94.06 98 ALA A C 1
ATOM 735 O O . ALA A 1 98 ? -2.220 10.186 17.492 1.00 94.06 98 ALA A O 1
ATOM 736 N N . ALA A 1 99 ? -2.297 10.280 15.259 1.00 95.06 99 ALA A N 1
ATOM 737 C CA . ALA A 1 99 ? -3.012 9.012 15.105 1.00 95.06 99 ALA A CA 1
ATOM 738 C C . ALA A 1 99 ? -2.206 7.801 15.616 1.00 95.06 99 ALA A C 1
ATOM 740 O O . ALA A 1 99 ? -2.785 6.834 16.115 1.00 95.06 99 ALA A O 1
ATOM 741 N N . TYR A 1 100 ? -0.871 7.856 15.522 1.00 95.06 100 TYR A N 1
ATOM 742 C CA . TYR A 1 100 ? 0.008 6.836 16.095 1.00 95.06 100 TYR A CA 1
ATOM 743 C C . TYR A 1 100 ? -0.082 6.848 17.621 1.00 95.06 100 TYR A C 1
ATOM 745 O O . TYR A 1 100 ? -0.359 5.816 18.233 1.00 95.06 100 TYR A O 1
ATOM 753 N N . ASP A 1 101 ? 0.108 8.016 18.231 1.00 94.88 101 ASP A N 1
ATOM 754 C CA . ASP A 1 101 ? 0.104 8.190 19.683 1.00 94.88 101 ASP A CA 1
ATOM 755 C C . ASP A 1 101 ? -1.267 7.838 20.293 1.00 94.88 101 ASP A C 1
ATOM 757 O O . ASP A 1 101 ? -1.315 7.138 21.306 1.00 94.88 101 ASP A O 1
ATOM 761 N N . ASP A 1 102 ? -2.361 8.176 19.603 1.00 94.56 102 ASP A N 1
ATOM 762 C CA . ASP A 1 102 ? -3.747 7.911 20.018 1.00 94.56 102 ASP A CA 1
ATOM 763 C C . ASP A 1 102 ? -4.182 6.438 19.942 1.00 94.56 102 ASP A C 1
ATOM 765 O O . ASP A 1 102 ? -5.262 6.105 20.432 1.00 94.56 102 ASP A O 1
ATOM 769 N N . ASN A 1 103 ? -3.375 5.552 19.345 1.00 93.62 103 ASN A N 1
ATOM 770 C CA . ASN A 1 103 ? -3.791 4.192 18.967 1.00 93.62 103 ASN A CA 1
ATOM 771 C C . ASN A 1 103 ? -5.034 4.204 18.067 1.00 93.62 103 ASN A C 1
ATOM 773 O O . ASN A 1 103 ? -5.987 3.458 18.296 1.00 93.62 103 ASN A O 1
ATOM 777 N N . ALA A 1 104 ? -5.027 5.070 17.052 1.00 96.19 104 ALA A N 1
ATOM 778 C CA . ALA A 1 104 ? -6.107 5.116 16.082 1.00 96.19 104 ALA A CA 1
ATOM 779 C C . ALA A 1 104 ? -6.286 3.762 15.369 1.00 96.19 104 ALA A C 1
ATOM 781 O O . ALA A 1 104 ? -5.402 2.897 15.337 1.00 96.19 104 ALA A O 1
ATOM 782 N N . THR A 1 105 ? -7.448 3.594 14.759 1.00 95.12 105 THR A N 1
ATOM 783 C CA . THR A 1 105 ? -7.829 2.403 14.007 1.00 95.12 105 THR A CA 1
ATOM 784 C C . THR A 1 105 ? -8.218 2.793 12.593 1.00 95.12 105 THR A C 1
ATOM 786 O O . THR A 1 105 ? -8.746 3.875 12.346 1.00 95.12 105 THR A O 1
ATOM 789 N N . LEU A 1 106 ? -7.928 1.912 11.648 1.00 94.38 106 LEU A N 1
ATOM 790 C CA . LEU A 1 106 ? -8.456 1.973 10.297 1.00 94.38 106 LEU A CA 1
ATOM 791 C C . LEU A 1 106 ? -9.723 1.126 10.264 1.00 94.38 106 LEU A C 1
ATOM 793 O O . LEU A 1 106 ? -9.681 -0.059 10.590 1.00 94.38 106 LEU A O 1
ATOM 797 N N . VAL A 1 107 ? -10.832 1.743 9.887 1.00 93.25 107 VAL A N 1
ATOM 798 C CA . VAL A 1 107 ? -12.176 1.176 9.954 1.00 93.25 107 VAL A CA 1
ATOM 799 C C . VAL A 1 107 ? -12.730 1.081 8.540 1.00 93.25 107 VAL A C 1
ATOM 801 O O . VAL A 1 107 ? -12.927 2.103 7.881 1.00 93.25 107 VAL A O 1
ATOM 804 N N . LEU A 1 108 ? -12.977 -0.139 8.067 1.00 91.75 108 LEU A N 1
ATOM 805 C CA . LEU A 1 108 ? -13.605 -0.380 6.768 1.00 91.75 108 LEU A CA 1
ATOM 806 C C . LEU A 1 108 ? -15.126 -0.507 6.922 1.00 91.75 108 LEU A C 1
ATOM 808 O O . LEU A 1 108 ? -15.601 -1.321 7.707 1.00 91.75 108 LEU A O 1
ATOM 812 N N . ASN A 1 109 ? -15.915 0.218 6.127 1.00 90.69 109 ASN A N 1
ATOM 813 C CA . ASN A 1 109 ? -17.390 0.151 6.147 1.00 90.69 109 ASN A CA 1
ATOM 814 C C . ASN A 1 109 ? -17.978 -1.143 5.515 1.00 90.69 109 ASN A C 1
ATOM 816 O O . ASN A 1 109 ? -19.010 -1.113 4.832 1.00 90.69 109 ASN A O 1
ATOM 820 N N . ARG A 1 110 ? -17.303 -2.284 5.672 1.00 84.62 110 ARG A N 1
ATOM 821 C CA . ARG A 1 110 ? -17.654 -3.580 5.073 1.00 84.62 110 ARG A CA 1
ATOM 822 C C . ARG A 1 110 ? -17.582 -4.701 6.111 1.00 84.62 110 ARG A C 1
ATOM 824 O O . ARG A 1 110 ? -17.024 -4.530 7.188 1.00 84.62 110 ARG A O 1
ATOM 831 N N . ARG A 1 111 ? -18.186 -5.847 5.771 1.00 72.62 111 ARG A N 1
ATOM 832 C CA . ARG A 1 111 ? -18.264 -7.028 6.645 1.00 72.62 111 ARG A CA 1
ATOM 833 C C . ARG A 1 111 ? -16.874 -7.567 7.000 1.00 72.62 111 ARG A C 1
ATOM 835 O O . ARG A 1 111 ? -16.009 -7.664 6.132 1.00 72.62 111 ARG A O 1
ATOM 842 N N . ILE A 1 112 ? -16.738 -7.999 8.253 1.00 61.94 112 ILE A N 1
ATOM 843 C CA . ILE A 1 112 ? -15.572 -8.703 8.805 1.00 61.94 112 ILE A CA 1
ATOM 844 C C . ILE A 1 112 ? -15.204 -9.897 7.924 1.00 61.94 112 ILE A C 1
ATOM 846 O O . ILE A 1 112 ? -16.070 -10.705 7.584 1.00 61.94 112 ILE A O 1
ATOM 850 N N . GLY A 1 113 ? -13.918 -10.024 7.594 1.00 75.75 113 GLY A N 1
ATOM 851 C CA . GLY A 1 113 ? -13.356 -11.239 6.999 1.00 75.75 113 GLY A CA 1
ATOM 852 C C . GLY A 1 113 ? -13.601 -11.410 5.500 1.00 75.75 113 GLY A C 1
ATOM 853 O O . GLY A 1 113 ? -13.292 -12.467 4.959 1.00 75.75 113 GLY A O 1
ATOM 854 N N . ALA A 1 114 ? -14.136 -10.397 4.814 1.00 84.12 114 ALA A N 1
ATOM 855 C CA . ALA A 1 114 ? -14.242 -10.391 3.352 1.00 84.12 114 ALA A CA 1
ATOM 856 C C . ALA A 1 114 ? -13.077 -9.654 2.671 1.00 84.12 114 ALA A C 1
ATOM 858 O O . ALA A 1 114 ? -12.871 -9.817 1.467 1.00 84.12 114 ALA A O 1
ATOM 859 N N . PHE A 1 115 ? -12.318 -8.858 3.424 1.00 89.00 115 PHE A N 1
ATOM 860 C CA . PHE A 1 115 ? -11.267 -7.992 2.909 1.00 89.00 115 PHE A CA 1
ATOM 861 C C . PHE A 1 115 ? -9.980 -8.144 3.722 1.00 89.00 115 PHE A C 1
ATOM 863 O O . PHE A 1 115 ? -9.936 -8.812 4.748 1.00 89.00 115 PHE A O 1
ATOM 870 N N . THR A 1 116 ? -8.905 -7.576 3.196 1.00 90.69 116 THR A N 1
ATOM 871 C CA . THR A 1 116 ? -7.638 -7.384 3.890 1.00 90.69 116 THR A CA 1
ATOM 872 C C . THR A 1 116 ? -7.117 -5.998 3.562 1.00 90.69 116 THR A C 1
ATOM 874 O O . THR A 1 116 ? -7.328 -5.491 2.456 1.00 90.69 116 THR A O 1
ATOM 877 N N . VAL A 1 117 ? -6.413 -5.392 4.512 1.00 91.94 117 VAL A N 1
ATOM 878 C CA . VAL A 1 117 ? -5.759 -4.098 4.339 1.00 91.94 117 VAL A CA 1
ATOM 879 C C . VAL A 1 117 ? -4.251 -4.300 4.412 1.00 91.94 117 VAL A C 1
ATOM 881 O O . VAL A 1 117 ? -3.734 -4.795 5.413 1.00 91.94 117 VAL A O 1
ATOM 884 N N . ARG A 1 118 ? -3.529 -3.929 3.352 1.00 92.75 118 ARG A N 1
ATOM 885 C CA . ARG A 1 118 ? -2.083 -4.179 3.246 1.00 92.75 118 ARG A CA 1
ATOM 886 C C . ARG A 1 118 ? -1.339 -3.061 2.518 1.00 92.75 118 ARG A C 1
ATOM 888 O O . ARG A 1 118 ? -1.928 -2.426 1.644 1.00 92.75 118 ARG A O 1
ATOM 895 N N . PRO A 1 119 ? -0.044 -2.849 2.806 1.00 95.06 119 PRO A N 1
ATOM 896 C CA . PRO A 1 119 ? 0.817 -2.035 1.958 1.00 95.06 119 PRO A CA 1
ATOM 897 C C . PRO A 1 119 ? 0.867 -2.582 0.530 1.00 95.06 119 PRO A C 1
ATOM 899 O O . PRO A 1 119 ? 0.868 -3.799 0.310 1.00 95.06 119 PRO A O 1
ATOM 902 N N . ARG A 1 120 ? 0.942 -1.684 -0.447 1.00 96.00 120 ARG A N 1
ATOM 903 C CA . ARG A 1 120 ? 1.035 -2.024 -1.862 1.00 96.00 120 ARG A CA 1
ATOM 904 C C . ARG A 1 120 ? 1.972 -1.061 -2.572 1.00 96.00 120 ARG A C 1
ATOM 906 O O . ARG A 1 120 ? 1.673 0.122 -2.701 1.00 96.00 120 ARG A O 1
ATOM 913 N N . ILE A 1 121 ? 3.049 -1.611 -3.127 1.00 96.31 121 ILE A N 1
ATOM 914 C CA . ILE A 1 121 ? 3.887 -0.904 -4.094 1.00 96.31 121 ILE A CA 1
ATOM 915 C C . ILE A 1 121 ? 3.218 -0.945 -5.466 1.00 96.31 121 ILE A C 1
ATOM 917 O O . ILE A 1 121 ? 2.735 -1.990 -5.917 1.00 96.31 121 ILE A O 1
ATOM 921 N N . SER A 1 122 ? 3.188 0.205 -6.123 1.00 94.38 122 SER A N 1
ATOM 922 C CA . SER A 1 122 ? 2.739 0.359 -7.505 1.00 94.38 122 SER A CA 1
ATOM 923 C C .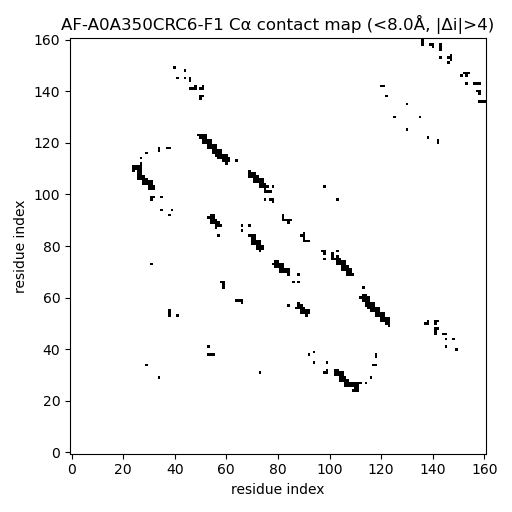 SER A 1 122 ? 3.616 1.362 -8.238 1.00 94.38 122 SER A C 1
ATOM 925 O O . SER A 1 122 ? 4.306 2.155 -7.602 1.00 94.38 122 SER A O 1
ATOM 927 N N . LEU A 1 123 ? 3.555 1.347 -9.566 1.00 94.75 123 LEU A N 1
ATOM 928 C CA . LEU A 1 123 ? 4.168 2.380 -10.392 1.00 94.75 123 LEU A CA 1
ATOM 929 C C . LEU A 1 123 ? 3.490 3.730 -10.128 1.00 94.75 123 LEU A C 1
ATOM 931 O O . LEU A 1 123 ? 2.305 3.787 -9.766 1.00 94.75 123 LEU A O 1
ATOM 935 N N . LEU A 1 124 ? 4.251 4.809 -10.284 1.00 94.00 124 LEU A N 1
ATOM 936 C CA . LEU A 1 124 ? 3.685 6.152 -10.327 1.00 94.00 124 LEU A CA 1
ATOM 937 C C . LEU A 1 124 ? 2.826 6.304 -11.590 1.00 94.00 124 LEU A C 1
ATOM 939 O O . LEU A 1 124 ? 3.285 5.895 -12.654 1.00 94.0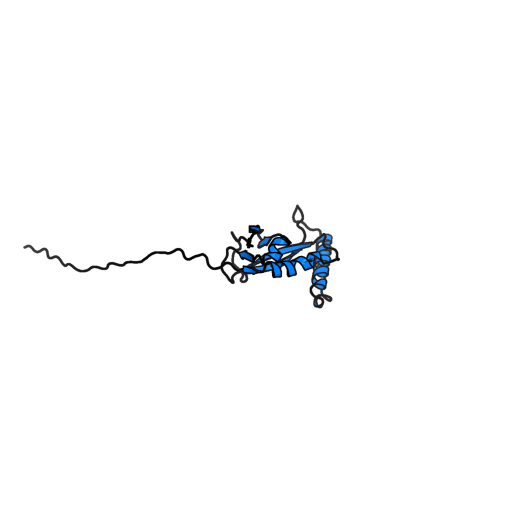0 124 LEU A O 1
ATOM 943 N N . PRO A 1 125 ? 1.603 6.859 -11.501 1.00 90.44 125 PRO A N 1
ATOM 944 C CA . PRO A 1 125 ? 0.713 6.955 -12.648 1.00 90.44 125 PRO A CA 1
ATOM 945 C C . PRO A 1 125 ? 1.264 7.949 -13.673 1.00 90.44 125 PRO A C 1
ATOM 947 O O . PRO A 1 125 ? 1.598 9.077 -13.314 1.00 90.44 125 PRO A O 1
ATOM 950 N N . GLN A 1 126 ? 1.315 7.542 -14.940 1.00 90.62 126 GLN A N 1
ATOM 951 C CA . GLN A 1 126 ? 1.522 8.451 -16.067 1.00 90.62 126 GLN A CA 1
ATOM 952 C C . GLN A 1 126 ? 0.204 9.130 -16.451 1.00 90.62 126 GLN A C 1
ATOM 954 O O . GLN A 1 126 ? -0.867 8.542 -16.290 1.00 90.62 126 GLN A O 1
ATOM 959 N N . ALA A 1 127 ? 0.276 10.367 -16.948 1.00 90.19 127 ALA A N 1
ATOM 960 C CA . ALA A 1 127 ? -0.906 11.174 -17.265 1.00 90.19 127 ALA A CA 1
ATOM 961 C C . ALA A 1 127 ? -1.787 10.551 -18.363 1.00 90.19 127 ALA A C 1
ATOM 963 O O . ALA A 1 127 ? -3.009 10.674 -18.319 1.00 90.19 127 ALA A O 1
ATOM 964 N N . ASP A 1 128 ? -1.168 9.864 -19.319 1.00 92.56 128 ASP A N 1
ATOM 965 C CA . ASP A 1 128 ? -1.811 9.133 -20.414 1.00 92.56 128 ASP A CA 1
ATOM 966 C C . ASP A 1 128 ? -1.986 7.631 -20.116 1.00 92.56 128 ASP A C 1
ATOM 968 O O . ASP A 1 128 ? -2.603 6.907 -20.895 1.00 92.56 128 ASP A O 1
ATOM 972 N N . GLY A 1 129 ? -1.459 7.153 -18.984 1.00 90.25 129 GLY A N 1
ATOM 973 C CA . GLY A 1 129 ? -1.457 5.740 -18.610 1.00 90.25 129 GLY A CA 1
ATOM 974 C C . GLY A 1 129 ? -0.546 4.856 -19.468 1.00 90.25 129 GLY A C 1
ATOM 975 O O . GLY A 1 129 ? -0.562 3.636 -19.281 1.00 90.25 129 GLY A O 1
ATOM 976 N N . VAL A 1 130 ? 0.244 5.437 -20.374 1.00 93.69 130 VAL A N 1
ATOM 977 C CA . VAL A 1 130 ? 1.167 4.712 -21.249 1.00 93.69 130 VAL A CA 1
ATOM 978 C C . VAL A 1 130 ? 2.554 4.730 -20.622 1.00 93.69 130 VAL A C 1
ATOM 980 O O . VAL A 1 130 ? 3.017 5.738 -20.095 1.00 93.69 130 VAL A O 1
ATOM 983 N N . TYR A 1 131 ? 3.226 3.584 -20.652 1.00 93.81 131 TYR A N 1
ATOM 984 C CA . TYR A 1 131 ? 4.590 3.465 -20.161 1.00 93.81 131 TYR A CA 1
ATOM 985 C C . TYR A 1 131 ? 5.463 2.902 -21.267 1.00 93.81 131 TYR A C 1
ATOM 987 O O . TYR A 1 131 ? 5.204 1.812 -21.767 1.00 93.81 131 TYR A O 1
ATOM 995 N N . GLU A 1 132 ? 6.531 3.623 -21.585 1.00 93.88 132 GLU A N 1
ATOM 996 C CA . GLU A 1 132 ? 7.616 3.100 -22.407 1.00 93.88 132 GLU A CA 1
ATOM 997 C C . GLU A 1 132 ? 8.263 1.886 -21.728 1.00 93.88 132 GLU A C 1
ATOM 999 O O . GLU A 1 132 ? 8.442 1.873 -20.503 1.00 93.88 132 GLU A O 1
ATOM 1004 N N . ASP A 1 133 ? 8.701 0.903 -22.515 1.00 94.44 133 ASP A N 1
ATOM 1005 C CA . ASP A 1 133 ? 9.322 -0.328 -22.004 1.00 94.44 133 ASP A CA 1
ATOM 1006 C C . ASP A 1 133 ? 10.514 -0.038 -21.083 1.00 94.44 133 ASP A C 1
ATOM 1008 O O . ASP A 1 133 ? 10.673 -0.648 -20.022 1.00 94.44 133 ASP A O 1
ATOM 1012 N N . ALA A 1 134 ? 11.332 0.954 -21.447 1.00 93.56 134 ALA A N 1
ATOM 1013 C CA . ALA A 1 134 ? 12.453 1.402 -20.628 1.00 93.56 134 ALA A CA 1
ATOM 1014 C C . ALA A 1 134 ? 11.995 1.923 -19.253 1.00 93.56 134 ALA A C 1
ATOM 1016 O O . ALA A 1 134 ? 12.639 1.644 -18.238 1.00 93.56 134 ALA A O 1
ATOM 1017 N N . THR A 1 135 ? 10.861 2.628 -19.201 1.00 93.56 135 THR A N 1
ATOM 1018 C CA . THR A 1 135 ? 10.260 3.137 -17.960 1.00 93.56 135 THR A CA 1
ATOM 1019 C C . THR A 1 135 ? 9.688 1.998 -17.122 1.00 93.56 135 THR A C 1
ATOM 1021 O O . THR A 1 135 ? 9.934 1.958 -15.916 1.00 93.56 135 THR A O 1
ATOM 1024 N N . LEU A 1 136 ? 8.994 1.035 -17.740 1.00 95.19 136 LEU A N 1
ATOM 1025 C CA . LEU A 1 136 ? 8.489 -0.159 -17.049 1.00 95.19 136 LEU A CA 1
ATOM 1026 C C . LEU A 1 136 ? 9.627 -0.968 -16.432 1.00 95.19 136 LEU A C 1
ATOM 1028 O O . LEU A 1 136 ? 9.562 -1.340 -15.257 1.00 95.19 136 LEU A O 1
ATOM 1032 N N . ARG A 1 137 ? 10.700 -1.191 -17.197 1.00 95.69 137 ARG A N 1
ATOM 1033 C CA . ARG A 1 137 ? 11.883 -1.905 -16.717 1.00 95.69 137 ARG A CA 1
ATOM 1034 C C . ARG A 1 137 ? 12.545 -1.160 -15.562 1.00 95.69 137 ARG A C 1
ATOM 1036 O O . ARG A 1 137 ? 12.816 -1.771 -14.531 1.00 95.69 137 ARG A O 1
ATOM 1043 N N . ALA A 1 138 ? 12.746 0.151 -15.688 1.00 96.12 138 ALA A N 1
ATOM 1044 C CA . ALA A 1 138 ? 13.317 0.967 -14.619 1.00 96.12 138 ALA A CA 1
ATOM 1045 C C . ALA A 1 138 ? 12.452 0.941 -13.347 1.00 96.12 138 ALA A C 1
ATOM 1047 O O . ALA A 1 138 ? 12.978 0.774 -12.247 1.00 96.12 138 ALA A O 1
ATOM 1048 N N . ALA A 1 139 ? 11.130 1.056 -13.480 1.00 96.88 139 ALA A N 1
ATOM 1049 C CA . ALA A 1 139 ? 10.219 0.999 -12.344 1.00 96.88 139 ALA A CA 1
ATOM 1050 C C . ALA A 1 139 ? 10.197 -0.388 -11.685 1.00 96.88 139 ALA A C 1
ATOM 1052 O O . ALA A 1 139 ? 10.153 -0.485 -10.456 1.00 96.88 139 ALA A O 1
ATOM 1053 N N . CYS A 1 140 ? 10.290 -1.458 -12.480 1.00 96.75 140 CYS A N 1
ATOM 1054 C CA . CYS A 1 140 ? 10.442 -2.810 -11.958 1.00 96.75 140 CYS A CA 1
ATOM 1055 C C . CYS A 1 140 ? 11.725 -2.945 -11.128 1.00 96.75 140 CYS A C 1
ATOM 1057 O O . CYS A 1 140 ? 11.669 -3.469 -10.016 1.00 96.75 140 CYS A O 1
ATOM 1059 N N . GLU A 1 141 ? 12.861 -2.434 -11.613 1.00 97.50 141 GLU A N 1
ATOM 1060 C CA . GLU A 1 141 ? 14.125 -2.498 -10.868 1.00 97.50 141 GLU A CA 1
ATOM 1061 C C . GLU A 1 141 ? 14.046 -1.725 -9.543 1.00 97.50 141 GLU A C 1
ATOM 1063 O O . GLU A 1 141 ? 14.542 -2.201 -8.520 1.00 97.50 141 GLU A O 1
ATOM 1068 N N . GLN A 1 142 ? 13.348 -0.583 -9.511 1.00 98.19 142 GLN A N 1
ATOM 1069 C CA . GLN A 1 142 ? 13.079 0.139 -8.260 1.00 98.19 142 GLN A CA 1
ATOM 1070 C C . GLN A 1 142 ? 12.200 -0.674 -7.304 1.00 98.19 142 GLN A C 1
ATOM 1072 O O . GLN A 1 142 ? 12.525 -0.814 -6.122 1.00 98.19 142 GLN A O 1
ATOM 1077 N N . ALA A 1 143 ? 11.104 -1.250 -7.807 1.00 97.62 143 ALA A N 1
ATOM 1078 C CA . ALA A 1 143 ? 10.203 -2.074 -7.006 1.00 97.62 143 ALA A CA 1
ATOM 1079 C C . ALA A 1 143 ? 10.922 -3.305 -6.436 1.00 97.62 143 ALA A C 1
ATOM 1081 O O . ALA A 1 143 ? 10.761 -3.625 -5.258 1.00 97.62 143 ALA A O 1
ATOM 1082 N N . LEU A 1 144 ? 11.752 -3.969 -7.243 1.00 97.44 144 LEU A N 1
ATOM 1083 C CA . LEU A 1 144 ? 12.555 -5.115 -6.830 1.00 97.44 144 LEU A CA 1
ATOM 1084 C C . LEU A 1 144 ? 13.660 -4.712 -5.845 1.00 97.44 144 LEU A C 1
ATOM 1086 O O . LEU A 1 144 ? 13.933 -5.448 -4.896 1.00 97.44 144 LEU A O 1
ATOM 1090 N N . GLY A 1 145 ? 14.268 -3.538 -6.029 1.00 97.88 145 GLY A N 1
ATOM 1091 C CA . GLY A 1 145 ? 15.207 -2.948 -5.078 1.00 97.88 145 GLY A CA 1
ATOM 1092 C C . GLY A 1 145 ? 14.582 -2.771 -3.695 1.00 97.88 145 GLY A C 1
ATOM 1093 O O . GLY A 1 145 ? 15.160 -3.212 -2.698 1.00 97.88 145 GLY A O 1
ATOM 1094 N N . PHE A 1 146 ? 13.373 -2.207 -3.631 1.00 98.00 146 PHE A N 1
ATOM 1095 C CA . PHE A 1 146 ? 12.619 -2.109 -2.382 1.00 98.00 146 PHE A CA 1
ATOM 1096 C C . PHE A 1 146 ? 12.215 -3.489 -1.841 1.00 98.00 146 PHE A C 1
ATOM 1098 O O . PHE A 1 146 ? 12.383 -3.757 -0.652 1.00 98.00 146 PHE A O 1
ATOM 1105 N N . ALA A 1 147 ? 11.745 -4.398 -2.700 1.00 96.56 147 ALA A N 1
ATOM 1106 C CA . ALA A 1 147 ? 11.356 -5.749 -2.298 1.00 96.56 147 ALA A CA 1
ATOM 1107 C C . ALA A 1 147 ? 12.523 -6.509 -1.638 1.00 96.56 147 ALA A C 1
ATOM 1109 O O . ALA A 1 147 ? 12.343 -7.142 -0.604 1.00 96.56 147 ALA A O 1
ATOM 1110 N N . ARG A 1 148 ? 13.742 -6.381 -2.173 1.00 97.00 148 ARG A N 1
ATOM 1111 C CA . ARG A 1 148 ? 14.963 -6.967 -1.589 1.00 97.00 148 ARG A CA 1
ATOM 1112 C C . ARG A 1 148 ? 15.391 -6.309 -0.278 1.00 97.00 148 ARG A C 1
ATOM 1114 O O . ARG A 1 148 ? 16.028 -6.963 0.545 1.00 97.00 148 ARG A O 1
ATOM 1121 N N . TYR A 1 149 ? 15.086 -5.024 -0.102 1.00 96.81 149 TYR A N 1
ATOM 1122 C CA . TYR A 1 149 ? 15.336 -4.308 1.149 1.00 96.81 149 TYR A CA 1
ATOM 1123 C C . TYR A 1 149 ? 14.437 -4.821 2.279 1.00 96.81 149 TYR A C 1
ATOM 1125 O O . TYR A 1 149 ? 14.909 -4.972 3.404 1.00 96.81 149 TYR A O 1
ATOM 1133 N N . VAL A 1 150 ? 13.170 -5.127 1.978 1.00 95.69 150 VAL A N 1
ATOM 1134 C CA . VAL A 1 150 ? 12.230 -5.683 2.967 1.00 95.69 150 VAL A CA 1
ATOM 1135 C C . VAL A 1 150 ? 12.363 -7.197 3.139 1.00 95.69 150 VAL A C 1
ATOM 1137 O O . VAL A 1 150 ? 12.108 -7.705 4.227 1.00 95.69 150 VAL A O 1
ATOM 1140 N N . ASP A 1 151 ? 12.784 -7.911 2.092 1.00 95.56 151 ASP A N 1
ATOM 1141 C CA . ASP A 1 151 ? 12.947 -9.363 2.081 1.00 95.56 151 ASP A CA 1
ATOM 1142 C C . ASP A 1 151 ? 14.195 -9.780 1.284 1.00 95.56 151 ASP A C 1
ATOM 1144 O O . ASP A 1 151 ? 14.215 -9.844 0.050 1.00 95.56 151 ASP A O 1
ATOM 1148 N N . ALA A 1 152 ? 15.255 -10.130 2.014 1.00 93.31 152 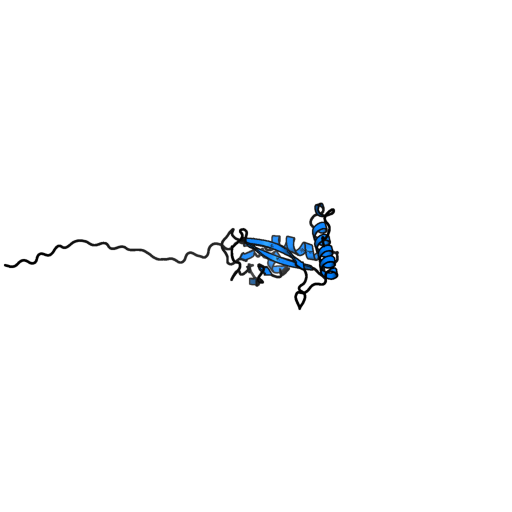ALA A N 1
ATOM 1149 C CA . ALA A 1 152 ? 16.526 -10.549 1.434 1.00 93.31 152 ALA A CA 1
ATOM 1150 C C . ALA A 1 152 ? 16.444 -11.859 0.624 1.00 93.31 152 ALA A C 1
ATOM 1152 O O . ALA A 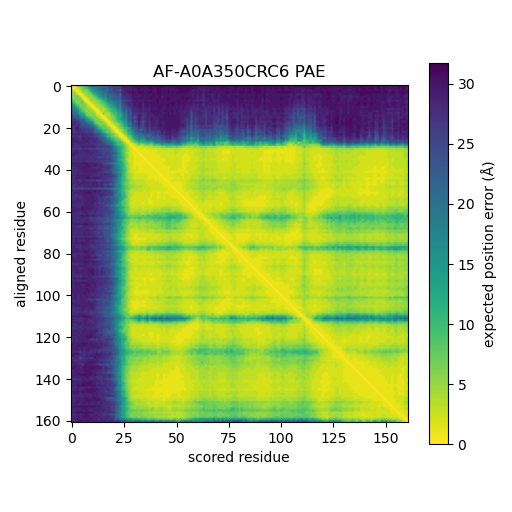1 152 ? 17.358 -12.130 -0.162 1.00 93.31 152 ALA A O 1
ATOM 1153 N N . SER A 1 153 ? 15.380 -12.660 0.762 1.00 95.25 153 SER A N 1
ATOM 1154 C CA . SER A 1 153 ? 15.202 -13.885 -0.032 1.00 95.25 153 SER A CA 1
ATOM 1155 C C . SER A 1 153 ? 14.987 -13.594 -1.526 1.00 95.25 153 SER A C 1
ATOM 1157 O O . SER A 1 153 ? 15.270 -14.434 -2.382 1.00 95.25 153 SER A O 1
ATOM 1159 N N . LEU A 1 154 ? 14.587 -12.365 -1.874 1.00 95.31 154 LEU A N 1
ATOM 1160 C CA . LEU A 1 154 ? 14.313 -11.936 -3.248 1.00 95.31 154 LEU A CA 1
ATOM 1161 C C . LEU A 1 154 ? 15.568 -11.525 -4.040 1.00 95.31 154 LEU A C 1
ATOM 1163 O O . LEU A 1 154 ? 15.461 -11.042 -5.170 1.00 95.31 154 LEU A O 1
ATOM 1167 N N . ARG A 1 155 ? 16.775 -11.717 -3.491 1.00 93.25 155 ARG A N 1
ATOM 1168 C CA . ARG A 1 155 ? 18.045 -11.349 -4.151 1.00 93.25 155 ARG A CA 1
ATOM 1169 C C . ARG A 1 155 ? 18.199 -11.954 -5.548 1.00 93.25 155 ARG A C 1
ATOM 1171 O O . ARG A 1 155 ? 18.621 -11.245 -6.453 1.00 93.25 155 ARG A O 1
ATOM 1178 N N . ALA A 1 156 ? 17.808 -13.214 -5.732 1.00 94.25 156 ALA A N 1
ATOM 1179 C CA . ALA A 1 156 ? 17.945 -13.926 -7.007 1.00 94.25 156 ALA A CA 1
ATOM 1180 C C . ALA A 1 156 ? 16.833 -13.620 -8.033 1.00 94.25 156 ALA A C 1
ATOM 1182 O O . ALA A 1 156 ? 16.909 -14.077 -9.170 1.00 94.25 156 ALA A O 1
ATOM 1183 N N . ARG A 1 157 ? 15.779 -12.880 -7.655 1.00 95.62 157 ARG A N 1
ATOM 1184 C CA . ARG A 1 157 ? 14.730 -12.464 -8.601 1.00 95.62 157 ARG A CA 1
ATOM 1185 C C . ARG A 1 157 ? 15.275 -11.414 -9.563 1.00 95.62 157 ARG A C 1
ATOM 1187 O O . ARG A 1 157 ? 16.205 -10.701 -9.213 1.00 95.62 157 ARG A O 1
ATOM 1194 N N . GLN A 1 158 ? 14.670 -11.289 -10.737 1.00 95.50 158 GLN A N 1
ATOM 1195 C CA . GLN A 1 158 ? 15.022 -10.284 -11.740 1.00 95.50 158 GLN A CA 1
ATOM 1196 C C . GLN A 1 158 ? 13.764 -9.777 -12.439 1.00 95.50 158 GLN A C 1
ATOM 1198 O O . GLN A 1 158 ? 12.756 -10.488 -12.489 1.00 95.50 158 GLN A O 1
ATOM 1203 N N . CYS A 1 159 ? 13.830 -8.564 -12.977 1.00 94.31 159 CYS A N 1
ATOM 1204 C CA . CYS A 1 159 ? 12.762 -8.014 -13.795 1.00 94.31 159 CYS A CA 1
ATOM 1205 C C . CYS A 1 159 ? 12.699 -8.714 -15.153 1.00 94.31 159 CYS A C 1
ATOM 1207 O O . CYS A 1 159 ? 13.686 -8.751 -15.893 1.00 94.31 159 CYS A O 1
ATOM 1209 N N . GLY A 1 160 ? 11.528 -9.276 -15.456 1.00 86.25 160 GLY A N 1
ATOM 1210 C CA . GLY A 1 16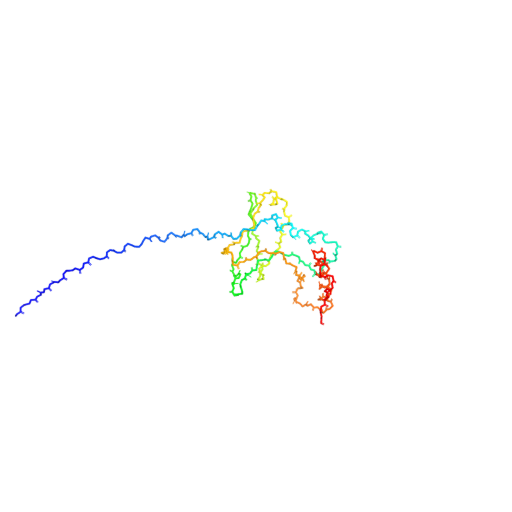0 ? 11.214 -9.862 -16.756 1.00 86.25 160 GLY A CA 1
ATOM 1211 C C . GLY A 1 160 ? 10.759 -8.810 -17.766 1.00 86.25 160 GLY A C 1
ATOM 1212 O O . GLY A 1 160 ? 10.325 -7.724 -17.380 1.00 86.25 160 GLY A O 1
ATOM 1213 N N . GLY A 1 161 ? 10.883 -9.161 -19.042 1.00 70.25 161 GLY A N 1
ATOM 1214 C CA . GLY A 1 161 ? 10.426 -8.428 -20.220 1.00 70.25 161 GLY A CA 1
ATOM 1215 C C . GLY A 1 161 ? 10.341 -9.406 -21.376 1.00 70.25 161 GLY A C 1
ATOM 1216 O O . GLY A 1 161 ? 11.311 -10.189 -21.505 1.00 70.25 161 GLY A O 1
#

Radius of gyration: 26.67 Å; Cα contacts (8 Å, |Δi|>4): 220; chains: 1; bounding box: 106×38×42 Å

Secondary structure (DSSP, 8-state):
------------------------PPEEEEEHHHHHHHHHHHHH--S--TTEEEEEEEEESSTT---TT--EEEE-SS-EEEEPPPTTSEEPPP--HHHHHTT-EEEEEEETTSEEEEEEEEEPPPTTS---HHHHHHHHHHHHHHHHHH-GGGGG-----

Foldseek 3Di:
DDDDDDDDDDDDDDDDDDPPPDPQAFFDKDFLLVVLVQQCLVVVDPDDCPFKDKWKAKAFPDPPDACVPKWKWWDFPPDTDTFDADRRRTGHRDNDPVSNVRRIIIGISDHPPGIDIDMDMDTDADPVNDDDPVSVQVNVVVVLSSVCVVPVVSVPPHDDD

Nearest PDB structures (foldseek):
  7vmf-assembly1_E  TM=4.730E-01  e=3.384E-01  Arabidopsis thaliana
  5lne-assembly2_B  TM=2.531E-01  e=2.484E-01  Escherichia coli
  6arn-assembly1_A  TM=2.699E-01  e=3.829E-01  Escherichia coli UTI89
  7vrr-assembly1_E  TM=4.744E-01  e=3.769E+00  Arabidopsis thaliana
  6aoy-assembly2_B  TM=2.504E-01  e=4.903E-01  Escherichia coli UTI89

Sequence (161 aa):
MPTARHLIACCFVTLCAFGATAPAPAAEWVSYRDAYRAMVVFEKYGGPKNQIQNHLQVAPLTPGVSLEGAQLTLSGKATQVNLPLDPLGRTSFPLLKAAYDDNATLVLNRRIGAFTVRPRISLLPQADGVYEDATLRAACEQALGFARYVDASLRARQCGG

Solvent-accessible surface area (backbone atoms only — not comparable to full-atom values): 10114 Å² total; per-residue (Å²): 138,88,81,88,82,89,84,89,85,78,91,80,88,80,88,80,79,82,85,71,80,69,76,76,66,64,47,43,71,42,55,35,52,59,52,46,62,63,52,49,50,67,73,69,50,86,67,73,54,92,43,42,44,74,28,37,28,48,42,57,71,49,90,93,60,79,67,81,90,52,42,38,30,41,46,33,87,91,44,79,43,82,39,70,49,46,99,80,30,33,23,78,69,82,91,50,65,67,44,46,76,57,64,13,30,33,38,32,78,45,63,61,85,49,55,46,79,42,80,39,82,42,69,56,86,48,97,85,72,69,72,56,69,69,55,51,51,52,29,41,51,32,53,49,53,51,47,32,72,79,35,69,86,49,65,85,61,77,81,83,131

pLDDT: mean 85.13, std 17.71, range [40.09, 98.19]

Mean predicted aligned error: 10.3 Å